Protein AF-A0A6I9WMK7-F1 (afdb_monomer)

Organism: NCBI:txid144034

Mean predicted aligned error: 6.66 Å

pLDDT: mean 82.44, std 10.21, range [45.31, 93.5]

Structure (mmCIF, N/CA/C/O backbone):
data_AF-A0A6I9WMK7-F1
#
_entry.id   AF-A0A6I9WMK7-F1
#
loop_
_atom_site.group_PDB
_atom_site.id
_atom_site.type_symbol
_atom_site.label_atom_id
_atom_site.label_alt_id
_atom_site.label_comp_id
_atom_site.label_asym_id
_atom_site.label_entity_id
_atom_site.label_seq_id
_atom_site.pdbx_PDB_ins_code
_atom_site.Cartn_x
_atom_site.Cartn_y
_atom_site.Cartn_z
_atom_site.occupancy
_atom_site.B_iso_or_equiv
_atom_site.auth_seq_id
_atom_site.auth_comp_id
_atom_site.auth_asym_id
_atom_site.auth_atom_id
_atom_site.pdbx_PDB_model_num
ATOM 1 N N . LEU A 1 1 ? -9.791 -10.960 12.018 1.00 78.94 1 LEU A N 1
ATOM 2 C CA . LEU A 1 1 ? -9.675 -11.649 10.708 1.00 78.94 1 LEU A CA 1
ATOM 3 C C . LEU A 1 1 ? -9.281 -10.692 9.582 1.00 78.94 1 LEU A C 1
ATOM 5 O O . LEU A 1 1 ? -8.209 -10.879 9.027 1.00 78.94 1 LEU A O 1
ATOM 9 N N . ILE A 1 2 ? -10.053 -9.634 9.301 1.00 87.62 2 ILE A N 1
ATOM 10 C CA . ILE A 1 2 ? -9.749 -8.679 8.211 1.00 87.62 2 ILE A CA 1
ATOM 11 C C . ILE A 1 2 ? -8.421 -7.928 8.425 1.00 87.62 2 ILE A C 1
ATOM 13 O O . ILE A 1 2 ? -7.614 -7.859 7.507 1.00 87.62 2 ILE A O 1
ATOM 17 N N . CYS A 1 3 ? -8.146 -7.431 9.637 1.00 88.38 3 CYS A N 1
ATOM 18 C CA . CYS A 1 3 ? -6.888 -6.729 9.934 1.00 88.38 3 CYS A CA 1
ATOM 19 C C . CYS A 1 3 ? -5.651 -7.615 9.675 1.00 88.38 3 CYS A C 1
ATOM 21 O O . CYS A 1 3 ? -4.750 -7.219 8.945 1.00 88.38 3 CYS A O 1
ATOM 23 N N . LEU A 1 4 ? -5.668 -8.866 10.152 1.00 90.06 4 LEU A N 1
ATOM 24 C CA . LEU A 1 4 ? -4.591 -9.839 9.910 1.00 90.06 4 LEU A CA 1
ATOM 25 C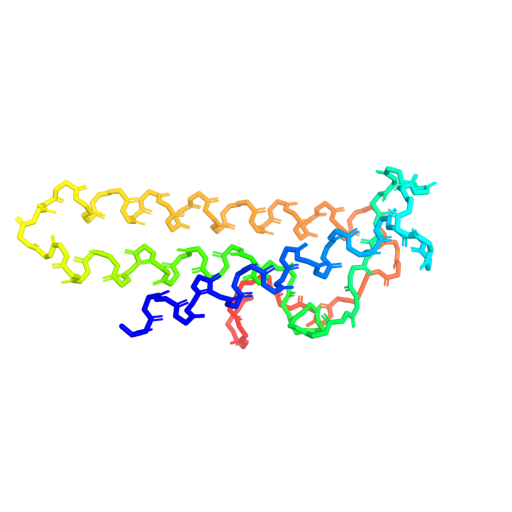 C . LEU A 1 4 ? -4.398 -10.145 8.418 1.00 90.06 4 LEU A C 1
ATOM 27 O O . LEU A 1 4 ? -3.269 -10.285 7.956 1.00 90.06 4 LEU A O 1
ATOM 31 N N . TRP A 1 5 ? -5.492 -10.223 7.658 1.00 91.38 5 TRP A N 1
ATOM 32 C CA . TRP A 1 5 ? -5.433 -10.402 6.209 1.00 91.38 5 TRP A CA 1
ATOM 33 C C . TRP A 1 5 ? -4.776 -9.207 5.505 1.00 91.38 5 TRP A C 1
ATOM 35 O O . TRP A 1 5 ? -3.923 -9.393 4.638 1.00 91.38 5 TRP A O 1
ATOM 45 N N . LEU A 1 6 ? -5.124 -7.978 5.899 1.00 91.62 6 LEU A N 1
ATOM 46 C CA . LEU A 1 6 ? -4.502 -6.763 5.365 1.00 91.62 6 LEU A CA 1
ATOM 47 C C . LEU A 1 6 ? -3.008 -6.704 5.710 1.00 91.62 6 LEU A C 1
ATOM 49 O O . LEU A 1 6 ? -2.194 -6.442 4.827 1.00 91.62 6 LEU A O 1
ATOM 53 N N . SER A 1 7 ? -2.631 -7.050 6.945 1.00 90.81 7 SER A N 1
ATOM 54 C CA . SER A 1 7 ? -1.223 -7.159 7.350 1.00 90.81 7 SER A CA 1
ATOM 55 C C . SER A 1 7 ? -0.468 -8.215 6.538 1.00 90.81 7 SER A C 1
ATOM 57 O O . SER A 1 7 ? 0.674 -7.989 6.136 1.00 90.81 7 SER A O 1
ATOM 59 N N . TYR A 1 8 ? -1.102 -9.350 6.227 1.00 92.44 8 TYR A N 1
ATOM 60 C CA . TYR A 1 8 ? -0.518 -10.371 5.356 1.00 92.44 8 TYR A CA 1
ATOM 61 C C . TYR A 1 8 ? -0.303 -9.857 3.923 1.00 92.44 8 TYR A C 1
ATOM 63 O O . TYR A 1 8 ? 0.761 -10.068 3.337 1.00 92.44 8 TYR A O 1
ATOM 71 N N . MET A 1 9 ? -1.275 -9.136 3.357 1.00 90.25 9 MET A N 1
ATOM 72 C CA . MET A 1 9 ? -1.134 -8.526 2.030 1.00 90.25 9 MET A CA 1
ATOM 73 C C . MET A 1 9 ? -0.018 -7.476 1.993 1.00 90.25 9 MET A C 1
ATOM 75 O O . MET A 1 9 ? 0.785 -7.461 1.055 1.00 90.25 9 MET A O 1
ATOM 79 N N . GLN A 1 10 ? 0.089 -6.653 3.036 1.00 91.69 10 GLN A N 1
ATOM 80 C CA . GLN A 1 10 ? 1.172 -5.687 3.199 1.00 91.69 10 GLN A CA 1
ATOM 81 C C . GLN A 1 10 ? 2.543 -6.371 3.258 1.00 91.69 10 GLN A C 1
ATOM 83 O O . GLN A 1 10 ? 3.486 -5.959 2.579 1.00 91.69 10 GLN A O 1
ATOM 88 N N . LEU A 1 11 ? 2.647 -7.467 4.013 1.00 91.81 11 LEU A N 1
ATOM 89 C CA . LEU A 1 11 ? 3.862 -8.273 4.091 1.00 91.81 11 LEU A CA 1
ATOM 90 C C . LEU A 1 11 ? 4.244 -8.846 2.718 1.00 91.81 11 LEU A C 1
ATOM 92 O O . LEU A 1 11 ? 5.401 -8.755 2.305 1.00 91.81 11 LEU A O 1
ATOM 96 N N . LYS A 1 12 ? 3.272 -9.376 1.968 1.00 90.31 12 LYS A N 1
ATOM 97 C CA . LYS A 1 12 ? 3.487 -9.898 0.611 1.00 90.31 12 LYS A CA 1
ATOM 98 C C . LYS A 1 12 ? 4.034 -8.827 -0.340 1.00 90.31 12 LYS A C 1
ATOM 100 O O . LYS A 1 12 ? 4.932 -9.109 -1.132 1.00 90.31 12 LYS A O 1
ATOM 105 N N . ILE A 1 13 ? 3.538 -7.595 -0.243 1.00 89.75 13 ILE A N 1
ATOM 106 C CA . ILE A 1 13 ? 4.021 -6.448 -1.028 1.00 89.75 13 ILE A CA 1
ATOM 107 C C . ILE A 1 13 ? 5.460 -6.082 -0.666 1.00 89.75 13 ILE A C 1
ATOM 109 O O . ILE A 1 13 ? 6.282 -5.879 -1.561 1.00 89.75 13 ILE A O 1
ATOM 113 N N . ASN A 1 14 ? 5.790 -6.061 0.625 1.00 89.38 14 ASN A N 1
ATOM 114 C CA . ASN A 1 14 ? 7.160 -5.826 1.079 1.00 89.38 14 ASN A CA 1
ATOM 115 C C . ASN A 1 14 ? 8.125 -6.897 0.565 1.00 89.38 14 ASN A C 1
ATOM 117 O O . ASN A 1 14 ? 9.223 -6.570 0.113 1.00 89.38 14 ASN A O 1
ATOM 121 N N . PHE A 1 15 ? 7.707 -8.164 0.543 1.00 88.94 15 PHE A N 1
ATOM 122 C CA . PHE A 1 15 ? 8.511 -9.228 -0.056 1.00 88.94 15 PHE A CA 1
ATOM 123 C C . PHE A 1 15 ? 8.734 -9.029 -1.557 1.00 88.94 15 PHE A C 1
ATOM 125 O O . PHE A 1 15 ? 9.838 -9.283 -2.035 1.00 88.94 15 PHE A O 1
ATOM 132 N N . ILE A 1 16 ? 7.740 -8.530 -2.300 1.00 87.12 16 ILE A N 1
ATOM 133 C CA . ILE A 1 16 ? 7.908 -8.186 -3.722 1.00 87.12 16 ILE A CA 1
ATOM 134 C C . ILE A 1 16 ? 8.969 -7.088 -3.885 1.00 87.12 16 ILE A C 1
ATOM 136 O O . ILE A 1 16 ? 9.877 -7.244 -4.700 1.00 87.1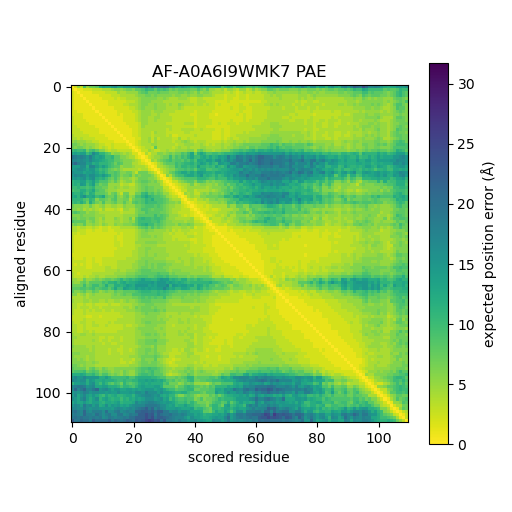2 16 ILE A O 1
ATOM 140 N N . LEU A 1 17 ? 8.909 -6.020 -3.081 1.00 86.31 17 LEU A N 1
ATOM 141 C CA . LEU A 1 17 ? 9.906 -4.940 -3.104 1.00 86.31 17 LEU A CA 1
ATOM 142 C C . LEU A 1 17 ? 11.311 -5.430 -2.739 1.00 86.31 17 LEU A C 1
ATOM 144 O O . LEU A 1 17 ? 12.284 -5.080 -3.407 1.00 86.31 17 LEU A O 1
ATOM 148 N N . ALA A 1 18 ? 11.421 -6.274 -1.714 1.00 86.12 18 ALA A N 1
ATOM 149 C CA . ALA A 1 18 ? 12.693 -6.854 -1.300 1.00 86.12 18 ALA A CA 1
ATOM 150 C C . ALA A 1 18 ? 13.279 -7.769 -2.384 1.00 86.12 18 ALA A C 1
ATOM 152 O O . ALA A 1 18 ? 14.476 -7.712 -2.661 1.00 86.12 18 ALA A O 1
ATOM 153 N N . ARG A 1 19 ? 12.438 -8.581 -3.036 1.00 85.75 19 ARG A N 1
ATOM 154 C CA . ARG A 1 19 ? 12.852 -9.510 -4.096 1.00 85.75 19 ARG A CA 1
ATOM 155 C C . ARG A 1 19 ? 13.431 -8.790 -5.308 1.00 85.75 19 ARG A C 1
ATOM 157 O O . ARG A 1 19 ? 14.362 -9.294 -5.913 1.00 85.75 19 ARG A O 1
ATOM 164 N N . ILE A 1 20 ? 12.946 -7.595 -5.631 1.00 85.19 20 ILE A N 1
ATOM 165 C CA . ILE A 1 20 ? 13.456 -6.801 -6.761 1.00 85.19 20 ILE A CA 1
ATOM 166 C C . ILE A 1 20 ? 14.931 -6.384 -6.572 1.00 85.19 20 ILE A C 1
ATOM 168 O O . ILE A 1 20 ? 15.661 -6.170 -7.548 1.00 85.19 20 ILE A O 1
ATOM 172 N N . ARG A 1 21 ? 15.389 -6.295 -5.318 1.00 82.56 21 ARG A N 1
ATOM 173 C CA . ARG A 1 21 ? 16.779 -5.968 -4.962 1.00 82.56 21 ARG A CA 1
ATOM 174 C C . ARG A 1 21 ? 17.681 -7.202 -4.830 1.00 82.56 21 ARG A C 1
ATOM 176 O O . ARG A 1 21 ? 18.893 -7.043 -4.703 1.00 82.56 21 ARG A O 1
ATOM 183 N N . LYS A 1 22 ? 17.110 -8.411 -4.865 1.00 84.06 22 LYS A N 1
ATOM 184 C CA . LYS A 1 22 ? 17.825 -9.677 -4.663 1.00 84.06 22 LYS A CA 1
ATOM 185 C C . LYS A 1 22 ? 17.977 -10.465 -5.967 1.00 84.06 22 LYS A C 1
ATOM 187 O O . LYS A 1 22 ? 17.095 -10.418 -6.820 1.00 84.06 22 LYS A O 1
ATOM 192 N N . ASN A 1 23 ? 19.072 -11.211 -6.104 1.00 77.81 23 ASN A N 1
ATOM 193 C CA . ASN A 1 23 ? 19.233 -12.204 -7.178 1.00 77.81 23 ASN A CA 1
ATOM 194 C C . ASN A 1 23 ? 18.596 -13.552 -6.799 1.00 77.81 23 ASN A C 1
ATOM 196 O O . ASN A 1 23 ? 18.130 -13.736 -5.675 1.00 77.81 23 ASN A O 1
ATOM 200 N N . LEU A 1 24 ? 18.606 -14.516 -7.730 1.00 73.50 24 LEU A N 1
ATOM 201 C CA . LEU A 1 24 ? 18.100 -15.885 -7.525 1.00 73.50 24 LEU A CA 1
ATOM 202 C C . LEU A 1 24 ? 18.708 -16.608 -6.307 1.00 73.50 24 LEU A C 1
ATOM 204 O O . LEU A 1 24 ? 18.052 -17.478 -5.745 1.00 73.50 24 LEU A O 1
ATOM 208 N N . HIS A 1 25 ? 19.917 -16.235 -5.875 1.00 76.81 25 HIS A N 1
ATOM 209 C CA . HIS A 1 25 ? 20.571 -16.787 -4.680 1.00 76.81 25 HIS A CA 1
ATOM 210 C C . HIS A 1 25 ? 20.241 -16.053 -3.370 1.00 76.81 25 HIS A C 1
ATOM 212 O O . HIS A 1 25 ? 20.658 -16.486 -2.304 1.00 76.81 25 HIS A O 1
ATOM 218 N N . GLY A 1 26 ? 19.436 -14.987 -3.417 1.00 76.94 26 GLY A N 1
ATOM 219 C CA . GLY A 1 26 ? 18.999 -14.249 -2.228 1.00 76.94 26 GLY A CA 1
ATOM 220 C C . GLY A 1 26 ? 19.916 -13.097 -1.805 1.00 76.94 26 GLY A C 1
ATOM 221 O O . GLY A 1 26 ? 19.525 -12.325 -0.924 1.00 76.94 26 GLY A O 1
ATOM 222 N N . ASP A 1 27 ? 21.062 -12.930 -2.467 1.00 79.94 27 ASP A N 1
ATOM 223 C CA . ASP A 1 27 ? 22.004 -11.833 -2.229 1.00 79.94 27 ASP A CA 1
ATOM 224 C C . ASP A 1 27 ? 21.469 -10.497 -2.753 1.00 79.94 27 ASP A C 1
ATOM 226 O O . ASP A 1 27 ? 20.824 -10.441 -3.805 1.00 79.94 27 ASP A O 1
ATOM 230 N N . VAL A 1 28 ? 21.742 -9.408 -2.025 1.00 78.88 28 VAL A N 1
ATOM 231 C CA . VAL A 1 28 ? 21.376 -8.043 -2.434 1.00 78.88 28 VAL A CA 1
ATOM 232 C C . VAL A 1 28 ? 22.370 -7.567 -3.485 1.00 78.88 28 VAL A C 1
ATOM 234 O O . VAL A 1 28 ? 23.542 -7.365 -3.191 1.00 78.88 28 VAL A O 1
ATOM 237 N N . VAL A 1 29 ? 21.897 -7.396 -4.716 1.00 75.44 29 VAL A N 1
ATOM 238 C CA . VAL A 1 29 ? 22.776 -7.193 -5.884 1.00 75.44 29 VAL A CA 1
ATOM 239 C C . VAL A 1 29 ? 22.820 -5.742 -6.329 1.00 75.44 29 VAL A C 1
ATOM 241 O O . VAL A 1 29 ? 23.792 -5.307 -6.935 1.00 75.44 29 VAL A O 1
ATOM 244 N N . SER A 1 30 ? 21.785 -4.964 -6.012 1.00 74.00 30 SER A N 1
ATOM 245 C CA . SER A 1 30 ? 21.783 -3.526 -6.262 1.00 74.00 30 SER A CA 1
ATOM 246 C C . SER A 1 30 ? 20.911 -2.797 -5.243 1.00 74.00 30 SER A C 1
ATOM 248 O O . SER A 1 30 ? 19.805 -3.238 -4.915 1.00 74.00 30 SER A O 1
ATOM 250 N N . TYR A 1 31 ? 21.422 -1.662 -4.762 1.00 75.75 31 TYR A N 1
ATOM 251 C CA . TYR A 1 31 ? 20.681 -0.694 -3.949 1.00 75.75 31 TYR A CA 1
ATOM 252 C C . TYR A 1 31 ? 19.916 0.318 -4.806 1.00 75.75 31 TYR A C 1
ATOM 254 O O . TYR A 1 31 ? 19.195 1.162 -4.272 1.00 75.75 31 TYR A O 1
ATOM 262 N N . GLU A 1 32 ? 20.054 0.240 -6.130 1.00 76.06 32 GLU A N 1
ATOM 263 C CA . GLU A 1 32 ? 19.340 1.116 -7.042 1.00 76.06 32 GLU A CA 1
ATOM 264 C C . GLU A 1 32 ? 17.838 0.848 -6.987 1.00 76.06 32 GLU A C 1
ATOM 266 O O . GLU A 1 32 ? 17.354 -0.280 -6.817 1.00 76.06 32 GLU A O 1
ATOM 271 N N . TYR A 1 33 ? 17.076 1.923 -7.150 1.00 77.00 33 TYR A N 1
ATOM 272 C CA . TYR A 1 33 ? 15.638 1.819 -7.278 1.00 77.00 33 TYR A CA 1
ATOM 273 C C . TYR A 1 33 ? 15.296 1.166 -8.613 1.00 77.00 33 TYR A C 1
ATOM 275 O O . TYR A 1 33 ? 15.807 1.534 -9.667 1.00 77.00 33 TYR A O 1
ATOM 283 N N . LYS A 1 34 ? 14.385 0.202 -8.563 1.00 79.69 34 LYS A N 1
ATOM 284 C CA . LYS A 1 34 ? 13.839 -0.477 -9.735 1.00 79.69 34 LYS A CA 1
ATOM 285 C C . LYS A 1 34 ? 12.327 -0.338 -9.699 1.00 79.69 34 LYS A C 1
ATOM 287 O O . LYS A 1 34 ? 11.735 -0.269 -8.623 1.00 79.69 34 LYS A O 1
ATOM 292 N N . ILE A 1 35 ? 11.702 -0.310 -10.870 1.00 78.50 35 IL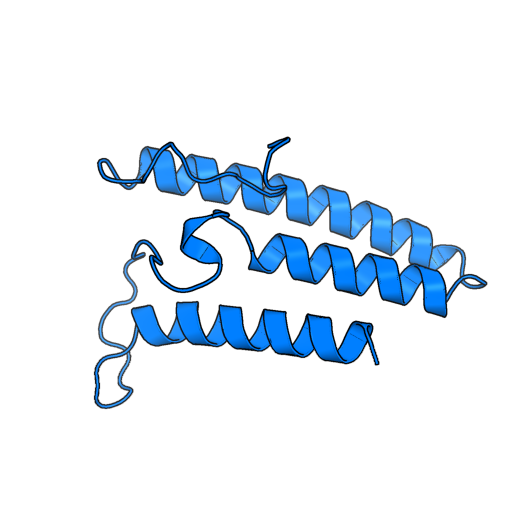E A N 1
ATOM 293 C CA . ILE A 1 35 ? 10.248 -0.196 -10.974 1.00 78.50 35 ILE A CA 1
ATOM 294 C C . ILE A 1 35 ? 9.635 -1.575 -10.683 1.00 78.50 35 ILE A C 1
ATOM 296 O O . ILE A 1 35 ? 9.837 -2.497 -11.476 1.00 78.50 35 ILE A O 1
ATOM 300 N N . PRO A 1 36 ? 8.869 -1.749 -9.590 1.00 77.25 36 PRO A N 1
ATOM 301 C CA . PRO A 1 36 ? 8.153 -2.995 -9.350 1.00 77.25 36 PRO A CA 1
ATOM 302 C C . PRO A 1 36 ? 7.072 -3.168 -10.415 1.00 77.25 36 PRO A C 1
ATOM 304 O O . PRO A 1 36 ? 6.281 -2.258 -10.638 1.00 77.25 36 PRO A O 1
ATOM 307 N N . SER A 1 37 ? 7.021 -4.306 -11.099 1.00 72.19 37 SER A N 1
ATOM 308 C CA . SER A 1 37 ? 6.030 -4.610 -12.150 1.00 72.19 37 SER A CA 1
ATOM 309 C C . SER A 1 37 ? 5.154 -5.819 -11.819 1.00 72.19 37 SER A C 1
ATOM 311 O O . SER A 1 37 ? 4.383 -6.277 -12.661 1.00 72.19 37 SER A O 1
ATOM 313 N N . ASP A 1 38 ? 5.243 -6.318 -10.588 1.00 74.44 38 ASP A N 1
ATOM 314 C CA . ASP A 1 38 ? 4.603 -7.558 -10.165 1.00 74.44 38 ASP A CA 1
ATOM 315 C C . ASP A 1 38 ? 3.413 -7.315 -9.217 1.00 74.44 38 ASP A C 1
ATOM 317 O O . ASP A 1 38 ? 3.398 -6.366 -8.431 1.00 74.44 38 ASP A O 1
ATOM 321 N N . GLY A 1 39 ? 2.398 -8.178 -9.290 1.00 78.25 39 GLY A N 1
ATOM 322 C CA . GLY A 1 39 ? 1.194 -8.113 -8.452 1.00 78.25 39 GLY A CA 1
ATOM 323 C C . GLY A 1 39 ? 0.449 -6.768 -8.492 1.00 78.25 39 GLY A C 1
ATOM 324 O O . GLY A 1 39 ? 0.155 -6.227 -9.557 1.00 78.25 39 GLY A O 1
ATOM 325 N N . LEU A 1 40 ? 0.133 -6.231 -7.307 1.00 75.56 40 LEU A N 1
ATOM 326 C CA . LEU A 1 40 ? -0.621 -4.980 -7.120 1.00 75.56 40 LEU A CA 1
ATOM 327 C C . LEU A 1 40 ? 0.111 -3.734 -7.643 1.00 75.56 40 LEU A C 1
ATOM 329 O O . LEU A 1 40 ? -0.542 -2.746 -7.978 1.00 75.56 40 LEU A O 1
ATOM 333 N N . PHE A 1 41 ? 1.436 -3.803 -7.810 1.00 79.94 41 PHE A N 1
ATOM 334 C CA . PHE A 1 41 ? 2.222 -2.713 -8.395 1.00 79.94 41 PHE A CA 1
ATOM 335 C C . PHE A 1 41 ? 1.931 -2.473 -9.879 1.00 79.94 41 PHE A C 1
ATOM 337 O O . PHE A 1 41 ? 2.340 -1.448 -10.420 1.00 79.94 41 PHE A O 1
ATOM 344 N N . LYS A 1 42 ? 1.230 -3.395 -10.556 1.00 74.62 42 LYS A N 1
ATOM 345 C CA . LYS A 1 42 ? 0.743 -3.178 -11.926 1.00 74.62 42 LYS A CA 1
ATOM 346 C C . LYS A 1 42 ? -0.336 -2.099 -11.990 1.00 74.62 42 LYS A C 1
ATOM 348 O O . LYS A 1 42 ? -0.389 -1.370 -12.972 1.00 74.62 42 LYS A O 1
ATOM 353 N N . TYR A 1 43 ? -1.154 -1.995 -10.945 1.00 72.50 43 TYR A N 1
ATOM 354 C CA . TYR A 1 43 ? -2.332 -1.130 -10.917 1.00 72.50 43 TYR A CA 1
ATOM 355 C C . TYR A 1 43 ? -2.088 0.151 -10.117 1.00 72.50 43 TYR A C 1
ATOM 357 O O . TYR A 1 43 ? -2.528 1.225 -10.524 1.00 72.50 43 TYR A O 1
ATOM 365 N N . ILE A 1 44 ? -1.372 0.039 -8.993 1.00 78.75 44 ILE A N 1
ATOM 366 C CA . ILE A 1 44 ? -1.184 1.130 -8.034 1.00 78.75 44 ILE A CA 1
ATOM 367 C C . ILE A 1 44 ? 0.313 1.337 -7.778 1.00 78.75 44 ILE A C 1
ATOM 369 O O . ILE A 1 44 ? 1.073 0.378 -7.654 1.00 78.75 44 ILE A O 1
ATOM 373 N N . ALA A 1 45 ? 0.747 2.593 -7.696 1.00 77.12 45 ALA A N 1
ATOM 374 C CA . ALA A 1 45 ? 2.122 2.976 -7.400 1.00 77.12 45 ALA A CA 1
ATOM 375 C C . ALA A 1 45 ? 2.491 2.707 -5.933 1.00 77.12 45 ALA A C 1
ATOM 377 O O . ALA A 1 45 ? 3.578 2.192 -5.667 1.00 77.12 45 ALA A O 1
ATOM 378 N N . GLY A 1 46 ? 1.583 3.025 -5.002 1.00 81.56 46 GLY A N 1
ATOM 379 C CA . GLY A 1 46 ? 1.761 2.852 -3.560 1.00 81.56 46 GLY A CA 1
ATOM 380 C C . GLY A 1 46 ? 0.800 1.845 -2.917 1.00 81.56 46 GLY A C 1
ATOM 381 O O . GLY A 1 46 ? 0.016 2.230 -2.050 1.00 81.56 46 GLY A O 1
ATOM 382 N N . PRO A 1 47 ? 0.823 0.551 -3.293 1.00 85.12 47 PRO A N 1
ATOM 383 C CA . PRO A 1 47 ? -0.059 -0.435 -2.679 1.00 85.12 47 PRO A CA 1
ATOM 384 C C . PRO A 1 47 ? 0.280 -0.644 -1.194 1.00 85.12 47 PRO A C 1
ATOM 386 O O . PRO A 1 47 ? -0.613 -0.945 -0.416 1.00 85.12 47 PRO A O 1
ATOM 389 N N . LEU A 1 48 ? 1.536 -0.429 -0.777 1.00 89.19 48 LEU A N 1
ATOM 390 C CA . LEU A 1 48 ? 1.945 -0.501 0.630 1.00 89.19 48 LEU A CA 1
ATOM 391 C C . LEU A 1 48 ? 1.213 0.544 1.485 1.00 89.19 48 LEU A C 1
ATOM 393 O O . LEU A 1 48 ? 0.626 0.203 2.506 1.00 89.19 48 LEU A O 1
ATOM 397 N N . GLN A 1 49 ? 1.216 1.794 1.024 1.00 89.44 49 GLN A N 1
ATOM 398 C CA . GLN A 1 49 ? 0.554 2.919 1.680 1.00 89.44 49 GLN A CA 1
ATOM 399 C C . GLN A 1 49 ? -0.959 2.687 1.786 1.00 89.44 49 GLN A C 1
ATOM 401 O O . GLN A 1 49 ? -1.562 2.985 2.814 1.00 89.44 49 GLN A O 1
ATOM 406 N N . LEU A 1 50 ? -1.565 2.087 0.754 1.00 88.81 50 LEU A N 1
ATOM 407 C CA . LEU A 1 50 ? -2.979 1.716 0.764 1.00 88.81 50 LEU A CA 1
ATOM 408 C C . LEU A 1 50 ? -3.306 0.681 1.854 1.00 88.81 50 LEU A C 1
ATOM 410 O O . LEU A 1 50 ? -4.286 0.855 2.577 1.00 88.81 50 LEU A O 1
ATOM 414 N N . PHE A 1 51 ? -2.512 -0.389 1.992 1.00 91.31 51 PHE A N 1
ATOM 415 C CA . PHE A 1 51 ? -2.763 -1.389 3.040 1.00 91.31 51 PHE A CA 1
ATOM 416 C C . PHE A 1 51 ? -2.554 -0.826 4.441 1.00 91.31 51 PHE A C 1
ATOM 418 O O . PHE A 1 51 ? -3.365 -1.130 5.314 1.00 91.31 51 PHE A O 1
ATOM 425 N N . GLU A 1 52 ? -1.557 0.038 4.636 1.00 90.56 52 GLU A N 1
ATOM 426 C CA . GLU A 1 52 ? -1.342 0.696 5.924 1.00 90.56 52 GLU A CA 1
ATOM 427 C C . GLU A 1 52 ? -2.590 1.498 6.330 1.00 90.56 52 GLU A C 1
ATOM 429 O O . GLU A 1 52 ? -3.121 1.323 7.425 1.00 90.56 52 GLU A O 1
ATOM 434 N N . ILE A 1 53 ? -3.137 2.303 5.411 1.00 91.31 53 ILE A N 1
ATOM 435 C CA . ILE A 1 53 ? -4.374 3.064 5.640 1.00 91.31 53 ILE A CA 1
ATOM 436 C C . ILE A 1 53 ? -5.528 2.143 6.048 1.00 91.31 53 ILE A C 1
ATOM 438 O O . ILE A 1 53 ? -6.230 2.420 7.022 1.00 91.31 53 ILE A O 1
ATOM 442 N N . LEU A 1 54 ? -5.722 1.033 5.331 1.00 91.50 54 LEU A N 1
ATOM 443 C CA . LEU A 1 54 ? -6.797 0.085 5.624 1.00 91.50 54 LEU A CA 1
ATOM 444 C C . LEU A 1 54 ? -6.621 -0.584 6.994 1.00 91.50 54 LEU A C 1
ATOM 446 O O . LEU A 1 54 ? -7.607 -0.789 7.699 1.00 91.50 54 LEU A O 1
ATOM 450 N N . ILE A 1 55 ? -5.389 -0.905 7.396 1.00 93.06 55 ILE A N 1
ATOM 451 C CA . ILE A 1 55 ? -5.102 -1.474 8.719 1.00 93.06 55 ILE A CA 1
ATOM 452 C C . ILE A 1 55 ? -5.470 -0.476 9.816 1.00 93.06 55 ILE A C 1
ATOM 454 O O . ILE A 1 55 ? -6.182 -0.845 10.750 1.00 93.06 55 ILE A O 1
ATOM 458 N N . TYR A 1 56 ? -5.051 0.785 9.691 1.00 91.69 56 TYR A N 1
ATOM 459 C CA . TYR A 1 56 ? -5.359 1.810 10.689 1.00 91.69 56 TYR A CA 1
ATOM 460 C C . TYR A 1 56 ? -6.854 2.131 10.753 1.00 91.69 56 TYR A C 1
ATOM 462 O O . TYR A 1 56 ? -7.395 2.233 11.850 1.00 91.69 56 TYR A O 1
ATOM 470 N N . LEU A 1 57 ? -7.556 2.169 9.615 1.00 91.25 57 LEU A N 1
ATOM 471 C CA . LEU A 1 57 ? -9.019 2.276 9.587 1.00 91.25 57 LEU A CA 1
ATOM 472 C C . LEU A 1 57 ? -9.687 1.130 10.357 1.00 91.25 57 LEU A C 1
ATOM 474 O O . LEU A 1 57 ? -10.559 1.367 11.193 1.00 91.25 57 LEU A O 1
ATOM 478 N N . MET A 1 58 ? -9.249 -0.112 10.130 1.00 91.94 58 MET A N 1
ATOM 479 C CA . MET A 1 58 ? -9.779 -1.272 10.850 1.00 91.94 58 MET A CA 1
ATOM 480 C C . MET A 1 58 ? -9.469 -1.216 12.347 1.00 91.94 58 MET A C 1
ATOM 482 O O . MET A 1 58 ? -10.326 -1.567 13.157 1.00 91.94 58 MET A O 1
ATOM 486 N N . LEU A 1 59 ? -8.273 -0.769 12.731 1.00 90.06 59 LEU A N 1
ATOM 487 C CA . LEU A 1 59 ? -7.906 -0.606 14.135 1.00 90.06 59 LEU A CA 1
ATOM 488 C C . LEU A 1 59 ? -8.715 0.511 14.806 1.00 90.06 59 LEU A C 1
ATOM 490 O O . LEU A 1 59 ? -9.136 0.329 15.942 1.00 90.06 59 LEU A O 1
ATOM 494 N N . SER A 1 60 ? -9.033 1.595 14.092 1.00 90.88 60 SER A N 1
ATOM 495 C CA . SER A 1 60 ? -9.924 2.663 14.571 1.00 90.88 60 SER A CA 1
ATOM 496 C C . SER A 1 60 ? -11.343 2.173 14.833 1.00 90.88 60 SER A C 1
ATOM 498 O O . SER A 1 60 ? -11.979 2.596 15.794 1.00 90.88 60 SER A O 1
ATOM 500 N N . ILE A 1 61 ? -11.839 1.250 14.004 1.00 88.88 61 ILE A N 1
ATOM 501 C CA . ILE A 1 61 ? -13.151 0.620 14.197 1.00 88.88 61 ILE A CA 1
ATOM 502 C C . ILE A 1 61 ? -13.119 -0.339 15.395 1.00 88.88 61 ILE A C 1
ATOM 504 O O . ILE A 1 61 ? -14.046 -0.347 16.200 1.00 88.88 61 ILE A O 1
ATOM 508 N N . ILE A 1 62 ? -12.055 -1.135 15.545 1.00 90.00 62 ILE A N 1
ATOM 509 C CA . ILE A 1 62 ? -11.901 -2.060 16.682 1.00 90.00 62 ILE A CA 1
ATOM 510 C C . ILE A 1 62 ? -11.766 -1.284 18.001 1.00 90.00 62 ILE A C 1
ATOM 512 O O . ILE A 1 62 ? -12.372 -1.651 19.003 1.00 90.00 62 ILE A O 1
ATOM 516 N N . LEU A 1 63 ? -10.997 -0.195 17.995 1.00 89.19 63 LEU A N 1
ATOM 517 C CA . LEU A 1 63 ? -10.730 0.663 19.148 1.00 89.19 63 LEU A CA 1
ATOM 518 C C . LEU A 1 63 ? -11.678 1.868 19.198 1.00 89.19 63 LEU A C 1
ATOM 520 O O . LEU A 1 63 ? -11.294 2.930 19.677 1.00 89.19 63 LEU A O 1
ATOM 524 N N . TRP A 1 64 ? -12.923 1.712 18.734 1.00 87.06 64 TRP A N 1
ATOM 525 C CA . TRP A 1 64 ? -13.875 2.815 18.546 1.00 87.06 64 TRP A CA 1
ATOM 526 C C . TRP A 1 64 ? -14.049 3.727 19.771 1.00 87.06 64 TRP A C 1
ATOM 528 O O . TRP A 1 64 ? -14.216 4.938 19.621 1.00 87.06 64 TRP A O 1
ATOM 538 N N . GLN A 1 65 ? -13.980 3.161 20.981 1.00 87.69 65 GLN A N 1
ATOM 539 C CA . GLN A 1 65 ? -14.120 3.902 22.240 1.00 87.69 65 GLN A CA 1
ATOM 540 C C . GLN A 1 65 ? -12.891 4.754 22.604 1.00 87.69 65 GLN A C 1
ATOM 542 O O . GLN A 1 65 ? -12.998 5.672 23.414 1.00 87.69 65 GLN A O 1
ATOM 547 N N . ALA A 1 66 ? -11.728 4.483 22.009 1.00 89.56 66 ALA A N 1
ATOM 548 C CA . ALA A 1 66 ? -10.512 5.255 22.216 1.00 89.56 66 ALA A CA 1
ATOM 549 C C . ALA A 1 66 ? -10.456 6.415 21.213 1.00 89.56 66 ALA A C 1
ATOM 551 O O . ALA A 1 66 ? -9.943 6.278 20.102 1.00 89.56 66 ALA A O 1
ATOM 552 N N . SER A 1 67 ? -10.949 7.586 21.622 1.00 86.00 67 SER A N 1
ATOM 553 C CA . SER A 1 67 ? -10.989 8.792 20.780 1.00 86.00 67 SER A CA 1
ATOM 554 C C . SER A 1 67 ? -9.622 9.176 20.196 1.00 86.00 67 SER A C 1
ATOM 556 O O . SER A 1 67 ? -9.538 9.607 19.048 1.00 86.00 67 SER A O 1
ATOM 558 N N . THR A 1 68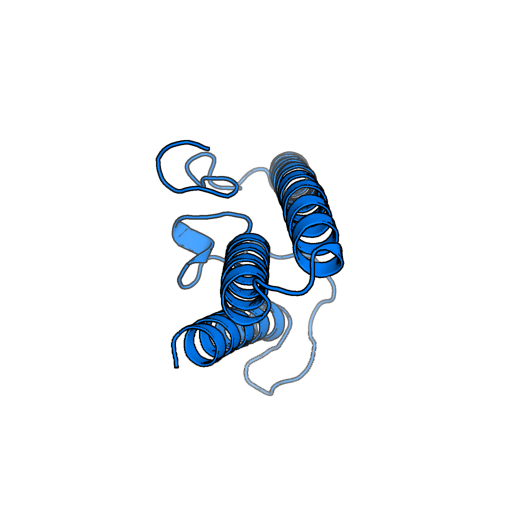 ? -8.539 8.937 20.942 1.00 89.88 68 THR A N 1
ATOM 559 C CA . THR A 1 68 ? -7.149 9.133 20.503 1.00 89.88 68 THR A CA 1
ATOM 560 C C . THR A 1 68 ? -6.820 8.377 19.215 1.00 89.88 68 THR A C 1
ATOM 562 O O . THR A 1 68 ? -6.075 8.882 18.378 1.00 89.88 68 THR A O 1
ATOM 565 N N . TYR A 1 69 ? -7.391 7.186 19.020 1.00 88.12 69 TYR A N 1
ATOM 566 C CA . TYR A 1 69 ? -7.062 6.336 17.880 1.00 88.12 69 TYR A CA 1
ATOM 567 C C . TYR A 1 69 ? -7.630 6.870 16.558 1.00 88.12 69 TYR A C 1
ATOM 569 O O . TYR A 1 69 ? -7.014 6.702 15.504 1.00 88.12 69 TYR A O 1
ATOM 577 N N 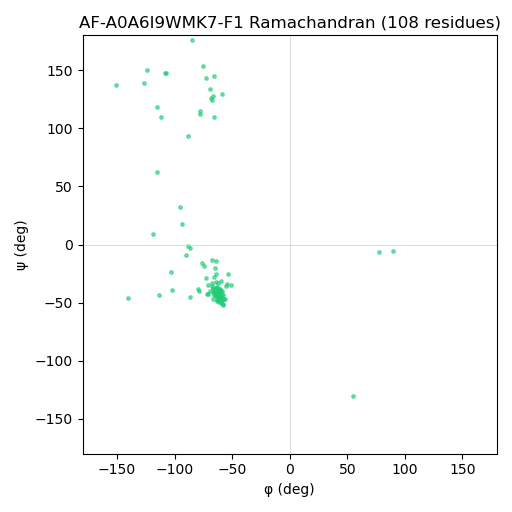. HIS A 1 70 ? -8.749 7.596 16.609 1.00 89.12 70 HIS A N 1
ATOM 578 C CA . HIS A 1 70 ? -9.310 8.260 15.429 1.00 89.12 70 HIS A CA 1
ATOM 579 C C . HIS A 1 70 ? -8.385 9.375 14.931 1.00 89.12 70 HIS A C 1
ATOM 581 O O . HIS A 1 70 ? -8.129 9.470 13.732 1.00 89.12 70 HIS A O 1
ATOM 587 N N . TYR A 1 71 ? -7.795 10.158 15.842 1.00 91.69 71 TYR A N 1
ATOM 588 C CA . TYR A 1 71 ? -6.804 11.179 15.480 1.00 91.69 71 TYR A CA 1
ATOM 589 C C . TYR A 1 71 ? -5.539 10.566 14.871 1.00 91.69 71 TYR A C 1
ATOM 591 O O . TYR A 1 71 ? -5.045 11.058 13.857 1.00 91.69 71 TYR A O 1
ATOM 599 N N . VAL A 1 72 ? -5.050 9.458 15.440 1.00 92.75 72 VAL A N 1
ATOM 600 C CA . VAL A 1 72 ? -3.916 8.706 14.877 1.00 92.75 72 VAL A CA 1
ATOM 601 C C . VAL A 1 72 ? -4.247 8.195 13.477 1.00 92.75 72 VAL A C 1
ATOM 603 O O . VAL A 1 72 ? -3.432 8.320 12.568 1.00 92.75 72 VAL A O 1
ATOM 606 N N . THR A 1 73 ? -5.451 7.669 13.272 1.00 92.25 73 THR A N 1
ATOM 607 C CA . THR A 1 73 ? -5.882 7.147 11.971 1.00 92.25 73 THR A CA 1
ATOM 608 C C . THR A 1 73 ? -5.948 8.248 10.915 1.00 92.25 73 THR A C 1
ATOM 610 O O . THR A 1 73 ? -5.422 8.065 9.819 1.00 92.25 73 THR A O 1
ATOM 613 N N . ILE A 1 74 ? -6.510 9.416 11.241 1.00 91.81 74 ILE A N 1
ATOM 614 C CA . ILE A 1 74 ? -6.533 10.576 10.333 1.00 91.81 74 ILE A CA 1
ATOM 615 C C . 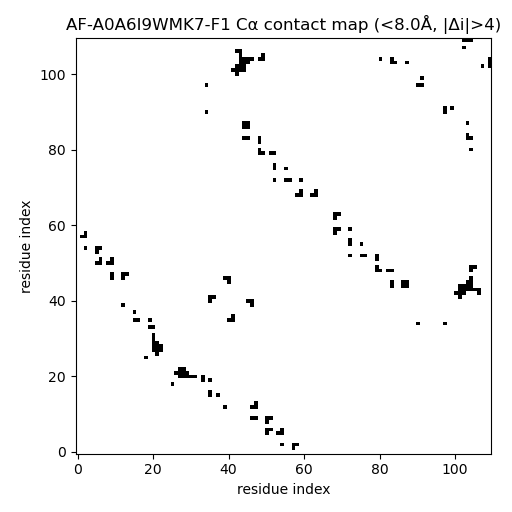ILE A 1 74 ? -5.108 11.014 9.984 1.00 91.81 74 ILE A C 1
ATOM 617 O O . ILE A 1 74 ? -4.796 11.224 8.812 1.00 91.81 74 ILE A O 1
ATOM 621 N N . TRP A 1 75 ? -4.230 11.102 10.984 1.00 93.25 75 TRP A N 1
ATOM 622 C CA . TRP A 1 75 ? -2.827 11.446 10.773 1.00 93.25 75 TRP A CA 1
ATOM 623 C C . TRP A 1 75 ? -2.123 10.461 9.831 1.00 93.25 75 TRP A C 1
ATOM 625 O O . TRP A 1 75 ? -1.442 10.874 8.892 1.00 93.25 75 TRP A O 1
ATOM 635 N N . VAL A 1 76 ? -2.323 9.157 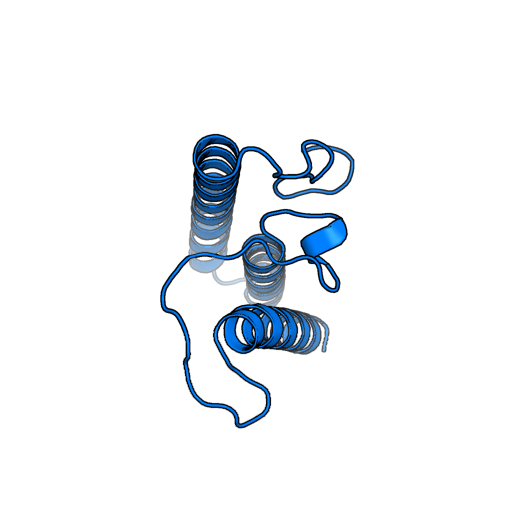10.038 1.00 93.50 76 VAL A N 1
ATOM 636 C CA . VAL A 1 76 ? -1.754 8.112 9.179 1.00 93.50 76 VAL A CA 1
ATOM 637 C C . VAL A 1 76 ? -2.281 8.223 7.755 1.00 93.50 76 VAL A C 1
ATOM 639 O O . VAL A 1 76 ? -1.490 8.122 6.823 1.00 93.50 76 VAL A O 1
ATOM 642 N N . ILE A 1 77 ? -3.577 8.481 7.566 1.00 90.88 77 ILE 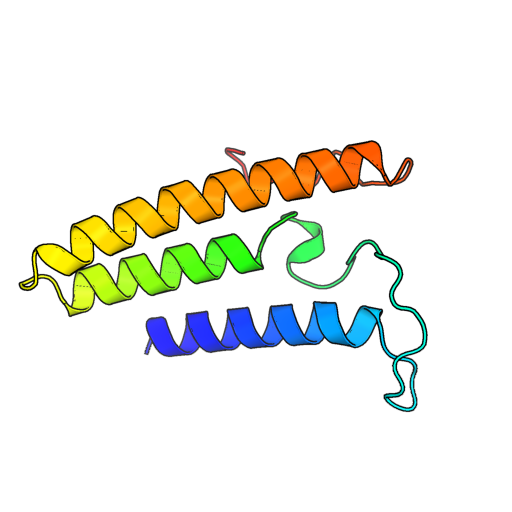A N 1
ATOM 643 C CA . ILE A 1 77 ? -4.156 8.662 6.230 1.00 90.88 77 ILE A CA 1
ATOM 644 C C . ILE A 1 77 ? -3.466 9.808 5.493 1.00 90.88 77 ILE A C 1
ATOM 646 O O . ILE A 1 77 ? -2.993 9.605 4.377 1.00 90.88 77 ILE A O 1
ATOM 650 N N . LEU A 1 78 ? -3.359 10.981 6.120 1.00 91.38 78 LEU A N 1
ATOM 651 C CA . LEU A 1 78 ? -2.722 12.148 5.504 1.00 91.38 78 LEU A CA 1
ATOM 652 C C . LEU A 1 78 ? -1.257 11.866 5.149 1.00 91.38 78 LEU A C 1
ATOM 654 O O . LEU A 1 78 ? -0.851 12.063 4.004 1.00 91.38 78 LEU A O 1
ATOM 658 N N . ASN A 1 79 ? -0.493 11.317 6.093 1.00 92.00 79 ASN A N 1
ATOM 659 C CA . ASN A 1 79 ? 0.918 11.005 5.884 1.00 92.00 79 ASN A CA 1
ATOM 660 C C . ASN A 1 79 ? 1.125 9.968 4.762 1.00 92.00 79 ASN A C 1
ATOM 662 O O . ASN A 1 79 ? 1.998 10.121 3.909 1.00 92.00 79 ASN A O 1
ATOM 666 N N . GLN A 1 80 ? 0.302 8.917 4.718 1.00 90.69 80 GLN A N 1
ATOM 667 C CA . GLN A 1 80 ? 0.416 7.873 3.697 1.00 90.69 80 GLN A CA 1
ATOM 668 C C . GLN A 1 80 ? -0.003 8.362 2.304 1.00 90.69 80 GLN A C 1
ATOM 670 O O . GLN A 1 80 ? 0.625 7.986 1.310 1.00 90.69 80 GLN A O 1
ATOM 675 N N . VAL A 1 81 ? -1.005 9.243 2.220 1.00 88.00 81 VAL A N 1
ATOM 676 C CA . VAL A 1 81 ? -1.399 9.903 0.965 1.00 88.00 81 VAL A CA 1
ATOM 677 C C . VAL A 1 81 ? -0.261 10.779 0.434 1.00 88.00 81 VAL A C 1
ATOM 679 O O . VAL A 1 81 ? 0.119 10.648 -0.732 1.00 88.00 81 VAL A O 1
ATOM 682 N N . GLU A 1 82 ? 0.335 11.623 1.279 1.00 87.81 82 GLU A N 1
ATOM 683 C CA . GLU A 1 82 ? 1.475 12.463 0.892 1.00 87.81 82 GLU A CA 1
ATOM 684 C C . GLU A 1 82 ? 2.690 11.628 0.479 1.00 87.81 82 GLU A C 1
ATOM 686 O O . GLU A 1 82 ? 3.302 11.879 -0.564 1.00 87.81 82 GLU A O 1
ATOM 691 N N . CYS A 1 83 ? 3.012 10.585 1.247 1.00 88.06 83 CYS A N 1
ATOM 692 C CA . CYS A 1 83 ? 4.114 9.678 0.945 1.00 88.06 83 CYS A CA 1
ATOM 693 C C . CYS A 1 83 ? 3.943 9.021 -0.432 1.00 88.06 83 CYS A C 1
ATOM 695 O O . CYS A 1 83 ? 4.895 8.952 -1.219 1.00 88.06 83 CYS A O 1
ATOM 697 N N . ALA A 1 84 ? 2.731 8.572 -0.761 1.00 86.00 84 ALA A N 1
ATOM 698 C CA . ALA A 1 84 ? 2.445 7.978 -2.059 1.00 86.00 84 ALA A CA 1
ATOM 699 C C . ALA A 1 84 ? 2.498 8.999 -3.201 1.00 86.00 84 ALA A C 1
ATOM 701 O O . ALA A 1 84 ? 3.058 8.690 -4.255 1.00 86.00 84 ALA A O 1
ATOM 702 N N . PHE A 1 85 ? 1.995 10.222 -2.987 1.00 84.25 85 PHE A N 1
ATOM 703 C CA . PHE A 1 85 ? 2.113 11.322 -3.950 1.00 84.25 85 PHE A CA 1
ATOM 704 C C . PHE A 1 85 ? 3.579 11.617 -4.273 1.00 84.25 85 PHE A C 1
ATOM 706 O O . PHE A 1 85 ? 3.977 11.650 -5.441 1.00 84.25 85 PHE A O 1
ATOM 713 N N . LEU A 1 86 ? 4.399 11.807 -3.237 1.00 85.38 86 LEU A N 1
ATOM 714 C CA . LEU A 1 86 ? 5.819 12.115 -3.380 1.00 85.38 86 LEU A CA 1
ATOM 715 C C . LEU A 1 86 ? 6.569 10.968 -4.050 1.00 85.38 86 LEU A C 1
ATOM 717 O O . LEU A 1 86 ? 7.351 11.210 -4.970 1.00 85.38 86 LEU A O 1
ATOM 721 N N . SER A 1 87 ? 6.277 9.729 -3.650 1.00 84.50 87 SER A N 1
ATOM 722 C CA . SER A 1 87 ? 6.858 8.531 -4.257 1.00 84.50 87 SER A CA 1
ATOM 723 C C . SER A 1 87 ? 6.515 8.449 -5.740 1.00 84.50 87 SER A C 1
ATOM 725 O O . SER A 1 87 ? 7.416 8.327 -6.566 1.00 84.50 87 SER A O 1
ATOM 727 N N . HIS A 1 88 ? 5.241 8.583 -6.113 1.00 84.31 88 HIS A N 1
ATOM 728 C CA . HIS A 1 88 ? 4.827 8.555 -7.514 1.00 84.31 88 HIS A CA 1
ATOM 729 C C . HIS A 1 88 ? 5.474 9.685 -8.325 1.00 84.31 88 HIS A C 1
ATOM 731 O O . HIS A 1 88 ? 6.024 9.441 -9.399 1.00 84.31 88 HIS A O 1
ATOM 737 N N . ARG A 1 89 ? 5.492 10.914 -7.792 1.00 84.25 89 ARG A N 1
ATOM 738 C CA . ARG A 1 89 ? 6.149 12.058 -8.439 1.00 84.25 89 ARG A CA 1
ATOM 739 C C . ARG A 1 89 ? 7.644 11.818 -8.636 1.00 84.25 89 ARG A C 1
ATOM 741 O O . ARG A 1 89 ? 8.186 12.190 -9.675 1.00 84.25 89 ARG A O 1
ATOM 748 N N . TRP A 1 90 ? 8.307 11.210 -7.656 1.00 85.19 90 TRP A N 1
ATOM 749 C CA . TRP A 1 90 ? 9.716 10.847 -7.740 1.00 85.19 90 TRP A CA 1
ATOM 750 C C . TRP A 1 90 ? 9.951 9.764 -8.798 1.00 85.19 90 TRP A C 1
ATOM 752 O O . TRP A 1 90 ? 10.792 9.954 -9.671 1.00 85.19 90 TRP A O 1
ATOM 762 N N . TYR A 1 91 ? 9.150 8.693 -8.813 1.00 83.44 91 TYR A N 1
ATOM 763 C CA . TYR A 1 91 ? 9.244 7.639 -9.828 1.00 83.44 91 TYR A CA 1
ATOM 764 C C . TYR A 1 91 ? 9.034 8.181 -11.252 1.00 83.44 91 TYR A C 1
ATOM 766 O O . TYR A 1 91 ? 9.813 7.849 -12.143 1.00 83.44 91 TYR A O 1
ATOM 774 N N . CYS A 1 92 ? 8.058 9.069 -11.460 1.00 82.31 92 CYS A N 1
ATOM 775 C CA . CYS A 1 92 ? 7.815 9.719 -12.753 1.00 82.31 92 CYS A CA 1
ATOM 776 C C . CYS A 1 92 ? 8.971 10.627 -13.210 1.00 82.31 92 CYS A C 1
ATOM 778 O O . CYS A 1 92 ? 9.205 10.758 -14.409 1.00 82.31 92 CYS A O 1
ATOM 780 N N . LYS A 1 93 ? 9.694 11.265 -12.278 1.00 84.06 93 LYS A N 1
ATOM 781 C CA . LYS A 1 93 ? 10.868 12.098 -12.595 1.00 84.06 93 LYS A CA 1
ATOM 782 C C . LYS A 1 93 ? 12.119 11.265 -12.869 1.00 84.06 93 LYS A C 1
ATOM 784 O O . LYS A 1 93 ? 12.890 11.610 -13.759 1.00 84.06 93 LYS A O 1
ATOM 789 N N . THR A 1 94 ? 12.324 10.197 -12.103 1.00 84.75 94 THR A N 1
ATOM 790 C CA . THR A 1 94 ? 13.534 9.371 -12.170 1.00 84.75 94 THR A CA 1
ATOM 791 C C . THR A 1 94 ? 13.494 8.391 -13.342 1.00 84.75 94 THR A C 1
ATOM 793 O O . THR A 1 94 ? 14.507 8.185 -14.005 1.00 84.75 94 THR A O 1
ATOM 796 N N . PHE A 1 95 ? 12.332 7.801 -13.645 1.00 83.44 95 PHE A N 1
ATOM 797 C CA . PHE A 1 95 ? 12.212 6.764 -14.670 1.00 83.44 95 PHE A CA 1
ATOM 798 C C . PHE A 1 95 ? 11.422 7.253 -15.889 1.00 83.44 95 PHE A C 1
ATOM 800 O O . PHE A 1 95 ? 10.200 7.374 -15.846 1.00 83.44 95 PHE A O 1
ATOM 807 N N . LYS A 1 96 ? 12.109 7.438 -17.026 1.00 72.19 96 LYS A N 1
ATOM 808 C CA . LYS A 1 96 ? 11.474 7.799 -18.313 1.00 72.19 96 LYS A CA 1
ATOM 809 C C . LYS A 1 96 ? 10.442 6.769 -18.802 1.00 72.19 96 LYS A C 1
ATOM 811 O O . LYS A 1 96 ? 9.463 7.157 -19.426 1.00 72.19 96 LYS A O 1
ATOM 816 N N . ASN A 1 97 ? 10.642 5.487 -18.481 1.00 74.88 97 ASN A N 1
ATOM 817 C CA . ASN A 1 97 ? 9.750 4.380 -18.858 1.00 74.88 97 ASN A CA 1
ATOM 818 C C . ASN A 1 97 ? 8.706 4.041 -17.777 1.00 74.88 97 ASN A C 1
ATOM 820 O O . ASN A 1 97 ? 8.153 2.941 -17.781 1.00 74.88 97 ASN A O 1
ATOM 824 N N . TYR A 1 98 ? 8.448 4.934 -16.815 1.00 73.44 98 TYR A N 1
ATOM 825 C CA . TYR A 1 98 ? 7.426 4.676 -15.805 1.00 73.44 98 TYR A CA 1
ATOM 826 C C . TYR A 1 98 ? 6.024 4.682 -16.443 1.00 73.44 98 TYR A C 1
ATOM 828 O O . TYR A 1 98 ? 5.664 5.657 -17.109 1.00 73.44 98 TYR A O 1
ATOM 836 N N . PRO A 1 99 ? 5.213 3.625 -16.258 1.00 67.88 99 PRO A N 1
ATOM 837 C CA . PRO A 1 99 ? 3.876 3.561 -16.835 1.00 67.88 99 PRO A CA 1
ATOM 838 C C . PRO A 1 99 ? 2.975 4.630 -16.206 1.00 67.88 99 PRO A C 1
ATOM 840 O O . PRO A 1 99 ? 2.577 4.528 -15.045 1.00 67.88 99 PRO A O 1
ATOM 843 N N . LYS A 1 100 ? 2.634 5.647 -17.006 1.00 64.00 100 LYS A N 1
ATOM 844 C CA . LYS A 1 100 ? 1.759 6.771 -16.621 1.00 64.00 100 LYS A CA 1
ATOM 845 C C . LYS A 1 100 ? 0.325 6.343 -16.287 1.00 64.00 100 LYS A C 1
ATOM 847 O O . LYS A 1 100 ? -0.422 7.117 -15.703 1.00 64.00 100 LYS A O 1
ATOM 852 N N . GLU A 1 101 ? -0.050 5.120 -16.651 1.00 65.50 101 GLU A N 1
ATOM 853 C CA . GLU A 1 101 ? -1.357 4.530 -16.351 1.00 65.50 101 GLU A CA 1
ATOM 854 C C . GLU A 1 101 ? -1.489 4.072 -14.889 1.00 65.50 101 GLU A C 1
ATOM 856 O O . GLU A 1 101 ? -2.609 3.862 -14.419 1.00 65.50 101 GLU A O 1
ATOM 861 N N . ARG A 1 102 ? -0.375 3.946 -14.145 1.00 66.44 102 ARG A N 1
ATOM 862 C CA . ARG A 1 102 ? -0.416 3.560 -12.727 1.00 66.44 102 ARG A CA 1
ATOM 863 C C . ARG A 1 102 ? -1.051 4.653 -11.882 1.00 66.44 102 ARG A C 1
ATOM 865 O O . ARG A 1 102 ? -0.568 5.783 -11.841 1.00 66.44 102 ARG A O 1
ATOM 872 N N . LYS A 1 103 ? -2.093 4.257 -11.158 1.00 69.25 103 LYS A N 1
ATOM 873 C CA . LYS A 1 103 ? -2.807 5.081 -10.182 1.00 69.25 103 LYS A CA 1
ATOM 874 C C . LYS A 1 103 ? -1.990 5.215 -8.908 1.00 69.25 103 LYS A C 1
ATOM 876 O O . LYS A 1 103 ? -1.137 4.372 -8.631 1.00 69.25 103 LYS A O 1
ATOM 881 N N . ILE A 1 104 ? -2.173 6.289 -8.155 1.00 66.94 104 ILE A N 1
ATOM 882 C CA . ILE A 1 104 ? -1.228 6.623 -7.085 1.00 66.94 104 ILE A CA 1
ATOM 883 C C . ILE A 1 104 ? -1.600 5.895 -5.797 1.00 66.94 104 ILE A C 1
ATOM 885 O O . ILE A 1 104 ? -0.728 5.274 -5.182 1.00 66.94 104 ILE A O 1
ATOM 889 N N . LEU A 1 105 ? -2.886 5.899 -5.443 1.00 59.44 105 LEU A N 1
ATOM 890 C CA . LEU A 1 105 ? -3.374 5.309 -4.200 1.00 59.44 105 LEU A CA 1
ATOM 891 C C . LEU A 1 105 ? -4.706 4.570 -4.355 1.00 59.44 105 LEU A C 1
ATOM 893 O O . LEU A 1 105 ? -4.837 3.455 -3.854 1.00 59.44 105 LEU A O 1
ATOM 897 N N . ILE A 1 106 ? -5.686 5.164 -5.046 1.00 58.72 106 ILE A N 1
ATOM 898 C CA . ILE A 1 106 ? -7.037 4.600 -5.163 1.00 58.72 106 ILE A CA 1
ATOM 899 C C . ILE A 1 106 ? -7.295 4.245 -6.628 1.00 58.72 106 ILE A C 1
ATOM 901 O O . ILE A 1 106 ? -7.324 5.145 -7.475 1.00 58.72 106 ILE A O 1
ATOM 905 N N . PRO A 1 107 ? -7.534 2.962 -6.958 1.00 50.78 107 PRO A N 1
ATOM 906 C CA . PRO A 1 107 ? -7.883 2.594 -8.321 1.00 50.78 107 PRO A CA 1
ATOM 907 C C . PRO A 1 107 ? -9.165 3.339 -8.731 1.00 50.78 107 PRO A C 1
ATOM 909 O O . PRO A 1 107 ? -10.152 3.321 -8.002 1.00 50.78 107 PRO A O 1
ATOM 912 N N . TYR A 1 108 ? -9.132 3.997 -9.896 1.00 47.31 108 TYR A N 1
ATOM 913 C CA . TYR A 1 108 ? -10.231 4.751 -10.534 1.00 47.31 108 TYR A CA 1
ATOM 914 C C . TYR A 1 108 ? -10.578 6.150 -10.003 1.00 47.31 108 TYR A C 1
ATOM 916 O O 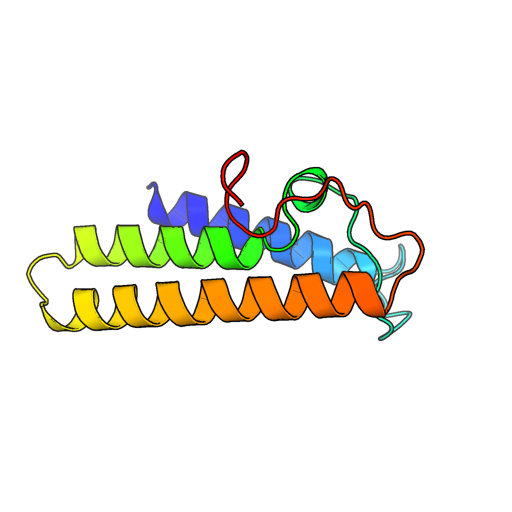. TYR A 1 108 ? -11.344 6.842 -10.668 1.00 47.31 108 TYR A O 1
ATOM 924 N N . ILE A 1 109 ? -9.988 6.615 -8.899 1.00 55.50 109 ILE A N 1
ATOM 925 C CA . ILE A 1 109 ? -10.180 8.002 -8.425 1.00 55.50 109 ILE A CA 1
ATOM 926 C C . ILE A 1 109 ? -8.867 8.781 -8.518 1.00 55.50 109 ILE A C 1
ATOM 928 O O . ILE A 1 109 ? -8.864 9.915 -9.000 1.00 55.50 109 ILE A O 1
ATOM 932 N N . TRP A 1 110 ? -7.753 8.159 -8.102 1.00 45.31 110 TRP A N 1
ATOM 933 C CA . TRP A 1 110 ? -6.435 8.790 -8.082 1.00 45.31 110 TRP A CA 1
ATOM 934 C C . TRP A 1 110 ? -5.278 7.778 -8.079 1.00 45.31 110 TRP A C 1
ATOM 936 O O . TRP A 1 110 ? -4.774 7.356 -7.010 1.00 45.31 110 TRP A O 1
#

Radius of gyration: 15.67 Å; Cα contacts (8 Å, |Δi|>4): 104; chains: 1; bounding box: 37×29×41 Å

InterPro domains:
  IPR001104 3-oxo-5-alpha-steroid 4-dehydrogenase, C-terminal [PF02544] (9-110)
  IPR039698 Polyprenal reductase [PTHR14624] (2-110)

Sequence (110 aa):
LICLWLSYMQLKINFILARIRKNLHGDVVSYEYKIPSDGLFKYIAGPLQLFEILIYLMLSIILWQASTYHYVTIWVILNQVECAFLSHRWYCKTFKNYPKERKILIPYIW

Secondary structure (DSSP, 8-state):
-HHHHHHHHHHHHHHHHHHHTB-TTS-B---S-----SGGGGTBS-HHHHHHHHHHHHHHHHTTT-HHHHHHHHHHHHHHHHHHHHHHHHHHHH-TT--TT-BSSSTTT-

Solvent-accessible surface area (backbone atoms only — not comparable to full-atom values): 6221 Å² total; per-residue (Å²): 111,68,54,62,52,39,53,50,54,38,50,53,50,52,50,54,60,54,50,75,30,31,49,98,87,66,50,79,74,50,91,69,90,72,84,70,72,60,77,64,42,58,53,21,68,24,55,59,44,43,33,52,41,52,38,38,52,49,48,32,63,75,42,58,88,45,66,69,43,51,56,51,33,53,51,47,41,55,52,34,52,50,52,27,52,52,49,44,56,47,44,58,71,74,34,90,84,52,68,84,82,42,23,36,63,41,86,96,81,61

Nearest PDB structures (foldseek):
  7c83-assembly1_A  TM=9.312E-01  e=1.843E-04  Pseudomonadota bacterium
  7bw1-assembly1_A  TM=7.290E-01  e=5.167E-04  Homo sapiens
  5v7p-assembly1_A  TM=6.408E-01  e=2.838E+00  Tribolium castaneum
  5vg9-assembly1_A  TM=5.940E-01  e=4.610E+00  Tribolium castaneum

Foldseek 3Di:
DVLVVLVVVLVVVVVLQQVVQADPVGDRDDPDDDQRCDDPSVAEVCVNLQSQLVNLVVVCVVPVVPPVSVVVSVVSNVVSLVVLVVSVVVCVVPDVPPPPNHHRHDGPPD